Protein AF-A0A109WDZ3-F1 (afdb_monomer)

Nearest PDB structures (foldseek):
  6msr-assembly1_B  TM=7.409E-01  e=5.217E+00  synthetic construct

Structure (mmCIF, N/CA/C/O backbone):
data_AF-A0A109WDZ3-F1
#
_entry.id   AF-A0A109WDZ3-F1
#
loop_
_atom_site.group_PDB
_atom_site.id
_atom_site.type_symbol
_atom_site.label_atom_id
_atom_site.label_alt_id
_atom_site.label_comp_id
_atom_site.label_asym_id
_atom_site.label_entity_id
_atom_site.label_seq_id
_atom_site.pdbx_PDB_ins_code
_atom_site.Cartn_x
_atom_site.Cartn_y
_atom_site.Cartn_z
_atom_site.occupancy
_atom_site.B_iso_or_equiv
_atom_site.auth_seq_id
_atom_site.auth_comp_id
_atom_site.auth_asym_id
_atom_site.auth_atom_id
_atom_site.pdbx_PDB_model_num
ATOM 1 N N . MET A 1 1 ? -14.798 -1.088 -11.226 1.00 61.78 1 MET A N 1
ATOM 2 C CA . MET A 1 1 ? -13.397 -1.363 -10.841 1.00 61.78 1 MET A CA 1
ATOM 3 C C . MET A 1 1 ? -13.394 -2.044 -9.487 1.00 61.78 1 MET A C 1
ATOM 5 O O . MET A 1 1 ? -14.178 -1.643 -8.633 1.00 61.78 1 MET A O 1
ATOM 9 N N . THR A 1 2 ? -12.559 -3.064 -9.306 1.00 83.56 2 THR A N 1
ATOM 10 C CA . THR A 1 2 ? -12.375 -3.739 -8.012 1.00 83.56 2 THR A CA 1
ATOM 11 C C . THR A 1 2 ? -11.608 -2.819 -7.061 1.00 83.56 2 THR A C 1
ATOM 13 O O . THR A 1 2 ? -10.639 -2.188 -7.476 1.00 83.56 2 THR A O 1
ATOM 16 N N . LYS A 1 3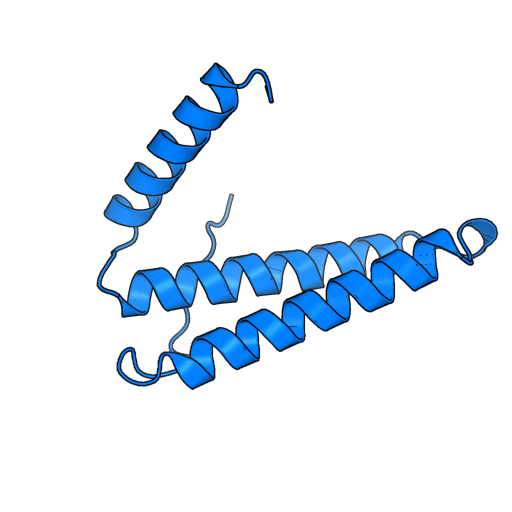 ? -12.049 -2.709 -5.804 1.00 86.25 3 LYS A N 1
ATOM 17 C CA . LYS A 1 3 ? -11.328 -1.964 -4.759 1.00 86.25 3 LYS A CA 1
ATOM 18 C C . LYS A 1 3 ? -10.311 -2.875 -4.065 1.00 86.25 3 LYS A C 1
ATOM 20 O O . LYS A 1 3 ? -10.605 -4.069 -3.948 1.00 86.25 3 LYS A O 1
ATOM 25 N N . PRO A 1 4 ? -9.196 -2.336 -3.537 1.00 90.00 4 PRO A N 1
ATOM 26 C CA . PRO A 1 4 ? -8.291 -3.098 -2.683 1.00 90.00 4 PRO A CA 1
ATOM 27 C C . PRO A 1 4 ? -9.061 -3.760 -1.537 1.00 90.00 4 PRO A C 1
ATOM 29 O O . PRO A 1 4 ? -9.792 -3.089 -0.803 1.00 90.00 4 PRO A O 1
ATOM 32 N N . GLN A 1 5 ? -8.926 -5.079 -1.417 1.00 91.75 5 GLN A N 1
ATOM 33 C CA . GLN A 1 5 ? -9.541 -5.850 -0.343 1.00 91.75 5 GLN A CA 1
ATOM 34 C C . GLN A 1 5 ? -8.497 -6.105 0.743 1.00 91.75 5 GLN A C 1
ATOM 36 O O . GLN A 1 5 ? -7.373 -6.486 0.413 1.00 91.75 5 GLN A O 1
ATOM 41 N N . PRO A 1 6 ? -8.833 -5.887 2.023 1.00 92.50 6 PRO A N 1
ATOM 42 C CA . PRO A 1 6 ? -7.939 -6.248 3.107 1.00 92.50 6 PRO A CA 1
ATOM 43 C C . PRO A 1 6 ? -7.816 -7.772 3.195 1.00 92.50 6 PRO A C 1
ATOM 45 O O . PRO A 1 6 ? -8.776 -8.502 2.940 1.00 92.50 6 PRO A O 1
ATOM 48 N N . CYS A 1 7 ? -6.653 -8.251 3.613 1.00 88.81 7 CYS A N 1
ATOM 49 C CA . CYS A 1 7 ? -6.439 -9.635 4.006 1.00 88.81 7 CYS A CA 1
ATOM 50 C C . CYS A 1 7 ? -5.975 -9.708 5.466 1.00 88.81 7 CYS A C 1
ATOM 52 O O . CYS A 1 7 ? -5.494 -8.731 6.040 1.00 88.81 7 CYS A O 1
ATOM 54 N N . ASN A 1 8 ? -6.131 -10.878 6.082 1.00 81.62 8 ASN A N 1
ATOM 55 C CA . ASN A 1 8 ? -5.751 -11.097 7.475 1.00 81.62 8 ASN A CA 1
ATOM 56 C C . ASN A 1 8 ? -4.299 -11.597 7.581 1.00 81.62 8 ASN A C 1
ATOM 58 O O . ASN A 1 8 ? -4.064 -12.732 7.985 1.00 81.62 8 ASN A O 1
ATOM 62 N N . MET A 1 9 ? -3.339 -10.783 7.123 1.00 82.69 9 MET A N 1
ATOM 63 C CA . MET A 1 9 ? -1.911 -11.140 7.139 1.00 82.69 9 MET A CA 1
ATOM 64 C C . MET A 1 9 ? -1.347 -11.257 8.563 1.00 82.69 9 MET A C 1
ATOM 66 O O . MET A 1 9 ? -0.583 -12.180 8.832 1.00 82.69 9 MET A O 1
ATOM 70 N N . PHE A 1 10 ? -1.736 -10.348 9.465 1.00 82.44 10 PHE A N 1
ATOM 71 C CA . PHE A 1 10 ? -1.257 -10.288 10.850 1.00 82.44 10 PHE A CA 1
ATOM 72 C C . PHE A 1 10 ? -2.376 -9.846 11.806 1.00 82.44 10 PHE A C 1
ATOM 74 O O . PHE A 1 10 ? -3.346 -9.214 11.385 1.00 82.44 10 PHE A O 1
ATOM 81 N N . ASP A 1 11 ? -2.212 -10.125 13.101 1.00 75.94 11 ASP A N 1
ATOM 82 C CA . ASP A 1 11 ? -3.040 -9.544 14.167 1.00 75.94 11 ASP A CA 1
ATOM 83 C C . ASP A 1 11 ? -2.733 -8.035 14.318 1.00 75.94 11 ASP A C 1
ATOM 85 O O . ASP A 1 11 ? -1.605 -7.589 14.097 1.00 75.94 11 ASP A O 1
ATOM 89 N N . VAL A 1 12 ? -3.724 -7.221 14.699 1.00 76.06 12 VAL A N 1
ATOM 90 C CA . VAL A 1 12 ? -3.552 -5.778 14.948 1.00 76.06 12 VAL A CA 1
ATOM 91 C C . VAL A 1 12 ? -2.557 -5.492 16.077 1.00 76.06 12 VAL A C 1
ATOM 93 O O . VAL A 1 12 ? -1.907 -4.447 16.064 1.00 76.06 12 VAL A O 1
ATOM 96 N N . ALA A 1 13 ? -2.412 -6.410 17.041 1.00 79.06 13 ALA A N 1
ATOM 97 C CA . ALA A 1 13 ? -1.511 -6.239 18.181 1.00 79.06 13 ALA A CA 1
ATOM 98 C C . ALA A 1 13 ? -0.019 -6.225 17.791 1.00 79.06 13 ALA A C 1
ATOM 100 O O . ALA A 1 13 ? 0.805 -5.706 18.546 1.00 79.06 13 ALA A O 1
ATOM 101 N N . ASP A 1 14 ? 0.333 -6.754 16.617 1.00 87.56 14 ASP A N 1
ATOM 102 C CA . ASP A 1 14 ? 1.716 -6.866 16.154 1.00 87.56 14 ASP A CA 1
ATOM 103 C C . ASP A 1 14 ? 2.065 -5.771 15.132 1.00 87.56 14 ASP A C 1
ATOM 105 O O . ASP A 1 14 ? 2.224 -6.000 13.931 1.00 87.56 14 ASP A O 1
ATOM 109 N N . GLY A 1 15 ? 2.170 -4.531 15.617 1.00 90.00 15 GLY A N 1
ATOM 110 C CA . GLY A 1 15 ? 2.562 -3.388 14.785 1.00 90.00 15 GLY A CA 1
ATOM 111 C C . GLY A 1 15 ? 3.959 -3.525 14.163 1.00 90.00 15 GLY A C 1
ATOM 112 O O . GLY A 1 15 ? 4.217 -2.944 13.107 1.00 90.00 15 GLY A O 1
ATOM 113 N N . GLU A 1 16 ? 4.852 -4.307 14.779 1.00 93.81 16 GLU A N 1
ATOM 114 C CA . GLU A 1 16 ? 6.190 -4.570 14.244 1.00 93.81 16 GLU A CA 1
ATOM 115 C C . GLU A 1 16 ? 6.122 -5.458 12.994 1.00 93.81 16 GLU A C 1
ATOM 117 O O . GLU A 1 16 ? 6.789 -5.153 12.002 1.00 93.81 16 GLU A O 1
ATOM 122 N N . ALA A 1 17 ? 5.295 -6.510 12.999 1.00 94.06 17 ALA A N 1
ATOM 123 C CA . ALA A 1 17 ? 5.083 -7.358 11.826 1.00 94.06 17 ALA A CA 1
ATOM 124 C C . ALA A 1 17 ? 4.534 -6.564 10.634 1.00 94.06 17 ALA A C 1
ATOM 126 O O . ALA A 1 17 ? 5.069 -6.662 9.526 1.00 94.06 17 ALA A O 1
ATOM 127 N N . TRP A 1 18 ? 3.541 -5.702 10.868 1.00 95.12 18 TRP A N 1
ATOM 128 C CA . TRP A 1 18 ? 3.008 -4.824 9.826 1.00 95.12 18 TRP A CA 1
ATOM 129 C C . TRP A 1 18 ? 4.074 -3.890 9.237 1.00 95.12 18 TRP A C 1
ATOM 131 O O . TRP A 1 18 ? 4.197 -3.781 8.014 1.00 95.12 18 TRP A O 1
ATOM 141 N N . ALA A 1 19 ? 4.871 -3.239 10.092 1.00 95.00 19 ALA A N 1
ATOM 142 C CA . ALA A 1 19 ? 5.939 -2.345 9.652 1.00 95.00 19 ALA A CA 1
ATOM 143 C C . ALA A 1 19 ? 7.028 -3.089 8.861 1.00 95.00 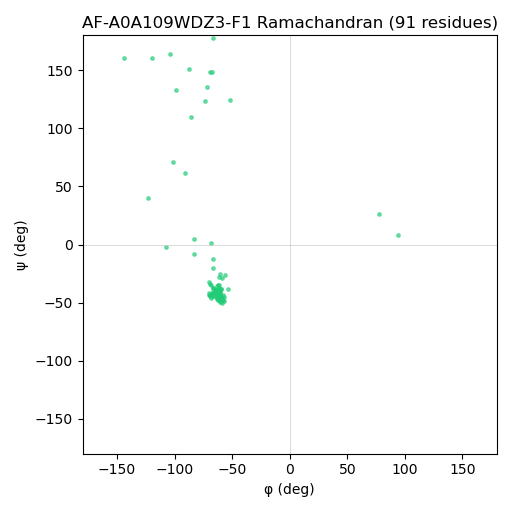19 ALA A C 1
ATOM 145 O O . ALA A 1 19 ? 7.514 -2.569 7.854 1.00 95.00 19 ALA A O 1
ATOM 146 N N . LYS A 1 20 ? 7.388 -4.311 9.278 1.00 95.75 20 LYS A N 1
ATOM 147 C CA . LYS A 1 20 ? 8.345 -5.167 8.563 1.00 95.75 20 LYS A CA 1
ATOM 148 C C . LYS A 1 20 ? 7.839 -5.559 7.178 1.00 95.75 20 LYS A C 1
ATOM 150 O O . LYS A 1 20 ? 8.599 -5.433 6.219 1.00 95.75 20 LYS A O 1
ATOM 155 N N . GLU A 1 21 ? 6.583 -5.985 7.048 1.00 95.88 21 GLU A N 1
ATOM 156 C CA . GLU A 1 21 ? 6.038 -6.383 5.744 1.00 95.88 21 GLU A CA 1
ATOM 157 C C . GLU A 1 21 ? 5.920 -5.180 4.799 1.00 95.88 21 GLU A C 1
ATOM 159 O O . GLU A 1 21 ? 6.326 -5.257 3.638 1.00 95.88 21 GLU A O 1
ATOM 164 N N . LEU A 1 22 ? 5.470 -4.025 5.305 1.00 96.75 22 LEU A N 1
ATOM 165 C CA . LEU A 1 22 ? 5.481 -2.780 4.535 1.00 96.75 22 LEU A CA 1
ATOM 166 C C . LEU A 1 22 ? 6.909 -2.409 4.097 1.00 96.75 22 LEU A C 1
ATOM 168 O O . LEU A 1 22 ? 7.135 -2.082 2.933 1.00 96.75 22 LEU A O 1
ATOM 172 N N . GLY A 1 23 ? 7.881 -2.504 5.010 1.00 97.50 23 GLY A N 1
ATOM 173 C CA . GLY A 1 23 ? 9.298 -2.257 4.742 1.00 97.50 23 GLY A CA 1
ATOM 174 C C . GLY A 1 23 ? 9.873 -3.152 3.646 1.00 97.50 23 GLY A C 1
ATOM 175 O O . GLY A 1 23 ? 10.568 -2.661 2.757 1.00 97.50 23 GLY A O 1
ATOM 176 N N . LYS A 1 24 ? 9.539 -4.444 3.662 1.00 96.88 24 LYS A N 1
ATOM 177 C CA . LYS A 1 24 ? 9.946 -5.420 2.644 1.00 96.88 24 LYS A CA 1
ATOM 178 C C . LYS A 1 24 ? 9.427 -5.044 1.254 1.00 96.88 24 LYS A C 1
ATOM 180 O O . LYS A 1 24 ? 10.218 -4.970 0.317 1.00 96.88 24 LYS A O 1
ATOM 185 N N . HIS A 1 25 ? 8.136 -4.733 1.122 1.00 97.31 25 HIS A N 1
ATOM 186 C CA . HIS A 1 25 ? 7.578 -4.328 -0.171 1.00 97.31 25 HIS A CA 1
ATOM 187 C C . HIS A 1 25 ? 8.133 -2.984 -0.664 1.00 97.31 25 HIS A C 1
ATOM 189 O O . HIS A 1 25 ? 8.399 -2.834 -1.856 1.00 97.31 25 HIS A O 1
ATOM 195 N N . MET A 1 26 ? 8.360 -2.018 0.235 1.00 98.06 26 MET A N 1
ATOM 196 C CA . MET A 1 26 ? 9.028 -0.761 -0.124 1.00 98.06 26 MET A CA 1
ATOM 197 C C . MET A 1 26 ? 10.458 -1.000 -0.615 1.00 98.06 26 MET A C 1
ATOM 199 O O . MET A 1 26 ? 10.866 -0.396 -1.604 1.00 98.06 26 MET A O 1
ATOM 203 N N . TYR A 1 27 ? 11.211 -1.888 0.040 1.00 97.94 27 TYR A N 1
ATOM 204 C CA . TYR A 1 27 ? 12.567 -2.238 -0.380 1.00 97.94 27 TYR A CA 1
ATOM 205 C C . TYR A 1 27 ? 12.590 -2.843 -1.788 1.00 97.94 27 TYR A C 1
ATOM 207 O O . TYR A 1 27 ? 13.407 -2.428 -2.608 1.00 97.94 27 TYR A O 1
ATOM 215 N N . ASP A 1 28 ? 11.676 -3.769 -2.092 1.00 97.31 28 ASP A N 1
ATOM 216 C CA . ASP A 1 28 ? 11.570 -4.357 -3.430 1.00 97.31 28 ASP A CA 1
ATOM 217 C C . ASP A 1 28 ? 11.277 -3.300 -4.502 1.00 97.31 28 ASP A C 1
ATOM 219 O O . ASP A 1 28 ? 11.931 -3.298 -5.542 1.00 97.31 28 ASP A O 1
ATOM 223 N N . VAL A 1 29 ? 10.352 -2.371 -4.238 1.00 98.00 29 VAL A N 1
ATOM 224 C CA . VAL A 1 29 ? 10.050 -1.258 -5.155 1.00 98.00 29 VAL A CA 1
ATOM 225 C C . VAL A 1 29 ? 11.269 -0.361 -5.365 1.00 98.00 29 VAL A C 1
ATOM 227 O O . VAL A 1 29 ? 11.606 -0.049 -6.502 1.00 98.00 29 VAL A O 1
ATOM 230 N N . VAL A 1 30 ? 11.951 0.043 -4.290 1.00 97.81 30 VAL A N 1
ATOM 231 C CA . VAL A 1 30 ? 13.138 0.908 -4.385 1.00 97.81 30 VAL A CA 1
ATOM 232 C C . VAL A 1 30 ? 14.248 0.225 -5.180 1.00 97.81 30 VAL A C 1
ATOM 234 O O . VAL A 1 30 ? 14.840 0.851 -6.057 1.00 97.81 30 VAL A O 1
ATOM 237 N N . ARG A 1 31 ? 14.514 -1.058 -4.910 1.00 96.06 31 ARG A N 1
ATOM 238 C CA . ARG A 1 31 ? 15.517 -1.841 -5.642 1.00 96.06 31 ARG A CA 1
ATOM 239 C C . ARG A 1 31 ? 15.198 -1.890 -7.134 1.00 96.06 31 ARG A C 1
ATOM 241 O O . ARG A 1 31 ? 16.088 -1.655 -7.946 1.00 96.06 31 ARG A O 1
ATOM 248 N N . ASP A 1 32 ? 13.953 -2.193 -7.482 1.00 95.06 32 ASP A N 1
ATOM 249 C CA . ASP A 1 32 ? 13.526 -2.321 -8.871 1.00 95.06 32 ASP A CA 1
ATOM 250 C C . ASP A 1 32 ? 13.587 -0.981 -9.615 1.00 95.06 32 ASP A C 1
ATOM 252 O O . ASP A 1 32 ? 14.103 -0.929 -10.724 1.00 95.06 32 ASP A O 1
ATOM 256 N N . VAL A 1 33 ? 13.151 0.120 -8.992 1.00 95.88 33 VAL A N 1
ATOM 257 C CA . VAL A 1 33 ? 13.240 1.459 -9.599 1.00 95.88 33 VAL A CA 1
ATOM 258 C C . VAL A 1 33 ? 14.695 1.859 -9.852 1.00 95.88 33 VAL A C 1
ATOM 260 O O . VAL A 1 33 ? 15.000 2.370 -10.924 1.00 95.88 33 VAL A O 1
ATOM 263 N N . ILE A 1 34 ? 15.607 1.590 -8.910 1.00 95.56 34 ILE A N 1
ATOM 264 C CA . ILE A 1 34 ? 17.044 1.855 -9.102 1.00 95.56 34 ILE A CA 1
ATOM 265 C C . ILE A 1 34 ? 17.601 1.027 -10.266 1.00 95.56 34 ILE A C 1
ATOM 267 O O . ILE A 1 34 ? 18.382 1.542 -11.062 1.00 95.56 34 ILE A O 1
ATOM 271 N N . TYR A 1 35 ? 17.204 -0.244 -10.380 1.00 92.75 35 TYR A N 1
ATOM 272 C CA . TYR A 1 35 ? 17.603 -1.091 -11.503 1.00 92.75 35 TYR A CA 1
ATOM 273 C C . TYR A 1 35 ? 17.088 -0.536 -12.838 1.00 92.75 35 TYR A C 1
ATOM 275 O O . TYR A 1 35 ? 17.864 -0.389 -13.779 1.00 92.75 35 TYR A O 1
ATOM 283 N N . MET A 1 36 ? 15.805 -0.174 -12.905 1.00 93.25 36 MET A N 1
ATOM 284 C CA . MET A 1 36 ? 15.188 0.379 -14.113 1.00 93.25 36 MET A CA 1
ATOM 285 C C . MET A 1 36 ? 15.817 1.717 -14.526 1.00 93.25 36 MET A C 1
ATOM 287 O O . MET A 1 36 ? 15.977 1.964 -15.715 1.00 93.25 36 MET A O 1
ATOM 291 N N . ASP A 1 37 ? 1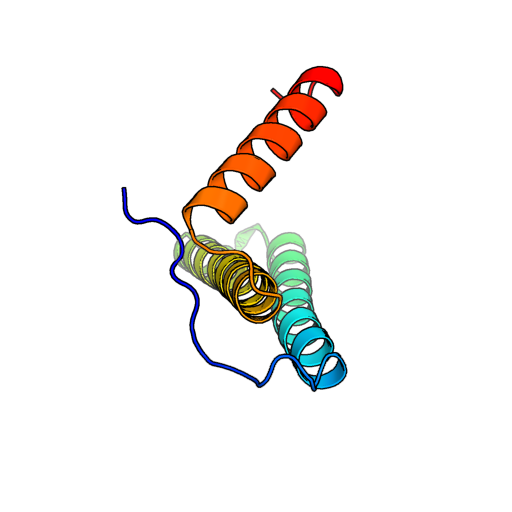6.219 2.560 -13.571 1.00 92.56 37 ASP A N 1
ATOM 292 C CA . ASP A 1 37 ? 16.913 3.828 -13.842 1.00 92.56 37 ASP A CA 1
ATOM 293 C C . ASP A 1 37 ? 18.344 3.603 -14.368 1.00 92.56 37 ASP A C 1
ATOM 295 O O . ASP A 1 37 ? 18.772 4.239 -15.329 1.00 92.56 37 ASP A O 1
ATOM 299 N N . GLN A 1 38 ? 19.077 2.641 -13.792 1.00 92.94 38 GLN A N 1
ATOM 300 C CA . GLN A 1 38 ? 20.440 2.301 -14.225 1.00 92.94 38 GLN A CA 1
ATOM 301 C C . GLN A 1 38 ? 20.492 1.611 -15.593 1.00 92.94 38 GLN A C 1
ATOM 303 O O . GLN A 1 38 ? 21.471 1.774 -16.322 1.00 92.94 38 GLN A O 1
ATOM 308 N N . PHE A 1 39 ? 19.465 0.833 -15.934 1.00 91.81 39 PHE A N 1
ATOM 309 C CA . PHE A 1 39 ? 19.407 0.015 -17.146 1.00 91.81 39 PHE A CA 1
ATOM 310 C C . PHE A 1 39 ? 18.190 0.359 -18.010 1.00 91.81 39 PHE A C 1
ATOM 312 O O . PHE A 1 39 ? 17.563 -0.538 -18.567 1.00 91.81 39 PHE A O 1
ATOM 319 N N . PHE A 1 40 ? 17.856 1.648 -18.136 1.00 85.75 40 PHE A N 1
ATOM 320 C CA . PHE A 1 40 ? 16.643 2.109 -18.825 1.00 85.75 40 PHE A CA 1
ATOM 321 C C . PHE A 1 40 ? 16.497 1.558 -20.254 1.00 85.75 40 PHE A C 1
ATOM 323 O O . PHE A 1 40 ? 15.408 1.145 -20.645 1.00 85.75 40 PHE A O 1
ATOM 330 N N . ASP A 1 41 ? 17.597 1.452 -21.007 1.00 89.75 41 ASP A N 1
ATOM 331 C CA . ASP A 1 41 ? 17.599 0.901 -22.373 1.00 89.75 41 ASP A CA 1
ATOM 332 C C . ASP A 1 41 ? 17.253 -0.604 -22.438 1.00 89.75 41 ASP A C 1
ATOM 334 O O . ASP A 1 41 ? 17.016 -1.143 -23.519 1.00 89.75 41 ASP A O 1
ATOM 338 N N . CYS A 1 42 ? 17.240 -1.294 -21.296 1.00 86.81 42 CYS A N 1
ATOM 339 C CA . CYS A 1 42 ? 16.883 -2.706 -21.156 1.00 86.81 42 CYS A CA 1
ATOM 340 C C . CYS A 1 42 ? 15.517 -2.920 -20.487 1.00 86.81 42 CYS A C 1
ATOM 342 O O . CYS A 1 42 ? 15.115 -4.069 -20.333 1.00 86.81 42 CYS A O 1
ATOM 344 N N . VAL A 1 43 ? 14.825 -1.851 -20.074 1.00 86.50 43 VAL A N 1
ATOM 345 C CA . VAL A 1 43 ? 13.522 -1.945 -19.406 1.00 86.50 43 VAL A CA 1
ATOM 346 C C . VAL A 1 43 ? 12.448 -2.326 -20.415 1.00 86.50 43 VAL A C 1
ATOM 348 O O . VAL A 1 43 ? 12.210 -1.631 -21.404 1.00 86.50 43 VAL A O 1
ATOM 351 N N . GLU A 1 44 ? 11.749 -3.418 -20.133 1.00 89.44 44 GLU A N 1
ATOM 352 C CA . GLU A 1 44 ? 10.624 -3.876 -20.930 1.00 89.44 44 GLU A CA 1
ATOM 353 C C . GLU A 1 44 ? 9.286 -3.571 -20.244 1.00 89.44 44 GLU A C 1
ATOM 355 O O . GLU A 1 44 ? 9.183 -3.360 -19.035 1.00 89.44 44 GLU A O 1
ATOM 360 N N . ARG A 1 45 ? 8.192 -3.643 -21.013 1.00 87.25 45 ARG A N 1
ATOM 361 C CA . ARG A 1 45 ? 6.825 -3.529 -20.464 1.00 87.25 45 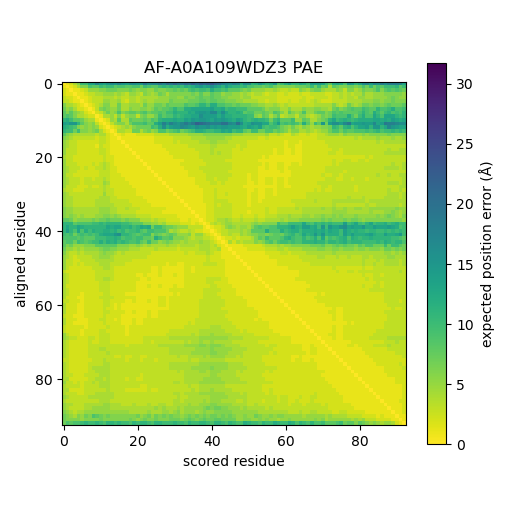ARG A CA 1
ATOM 362 C C . ARG A 1 45 ? 6.536 -4.550 -19.358 1.00 87.25 45 ARG A C 1
ATOM 364 O O . ARG A 1 45 ? 5.651 -4.324 -18.535 1.00 87.25 45 ARG A O 1
ATOM 371 N N . ALA A 1 46 ? 7.231 -5.688 -19.372 1.00 91.06 46 ALA A N 1
ATOM 372 C CA . ALA A 1 46 ? 7.131 -6.699 -18.329 1.00 91.06 46 ALA A CA 1
ATOM 373 C C . ALA A 1 46 ? 7.681 -6.190 -16.984 1.00 91.06 46 ALA A C 1
ATOM 375 O O . ALA A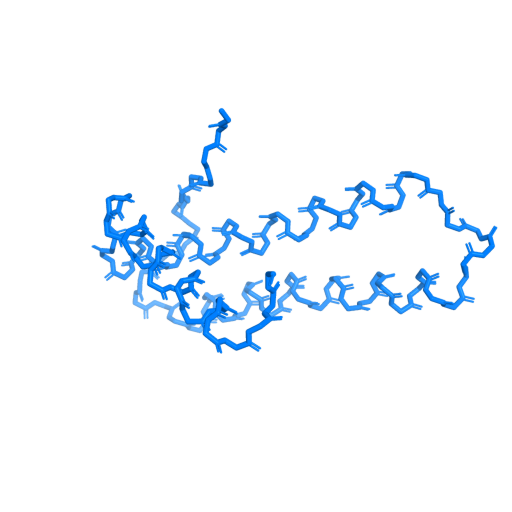 1 46 ? 7.072 -6.468 -15.951 1.00 91.06 46 ALA A O 1
ATOM 376 N N . ASP A 1 47 ? 8.754 -5.395 -16.994 1.00 92.12 47 ASP A N 1
ATOM 377 C CA . ASP A 1 47 ? 9.341 -4.805 -15.786 1.00 92.12 47 ASP A CA 1
ATOM 378 C C . ASP A 1 47 ? 8.416 -3.743 -15.185 1.00 92.12 47 ASP A C 1
ATOM 380 O O . ASP A 1 47 ? 8.154 -3.744 -13.983 1.00 92.12 47 ASP A O 1
ATOM 384 N N . GLU A 1 48 ? 7.830 -2.884 -16.026 1.00 93.62 48 GLU A N 1
ATOM 385 C CA . GLU A 1 48 ? 6.828 -1.902 -15.590 1.00 93.62 48 GLU A CA 1
ATOM 386 C C . GLU A 1 48 ? 5.592 -2.578 -14.977 1.00 93.62 48 GLU A C 1
ATOM 388 O O . GLU A 1 48 ? 5.076 -2.137 -13.946 1.00 93.62 48 GLU A O 1
ATOM 393 N N . ALA A 1 49 ? 5.119 -3.671 -15.587 1.00 95.94 49 ALA A N 1
ATOM 394 C CA . ALA A 1 49 ? 4.000 -4.448 -15.062 1.00 95.94 49 ALA A CA 1
ATOM 395 C C . ALA A 1 49 ? 4.343 -5.105 -13.714 1.00 95.94 49 ALA A C 1
ATOM 397 O O . ALA A 1 49 ? 3.527 -5.064 -12.791 1.00 95.94 49 ALA A O 1
ATOM 398 N N . ALA A 1 50 ? 5.555 -5.652 -13.572 1.00 95.81 50 ALA A N 1
ATOM 399 C CA . ALA A 1 50 ? 6.035 -6.226 -12.318 1.00 95.81 50 ALA A CA 1
ATOM 400 C C . ALA A 1 50 ? 6.157 -5.163 -11.211 1.00 95.81 50 ALA A C 1
ATOM 402 O O . ALA A 1 50 ? 5.758 -5.404 -10.067 1.00 95.81 50 ALA A O 1
ATOM 403 N N . LEU A 1 51 ? 6.643 -3.963 -11.543 1.00 97.12 51 LEU A N 1
ATOM 404 C CA . LEU A 1 51 ? 6.690 -2.833 -10.617 1.00 97.12 51 LEU A CA 1
ATOM 405 C C . LEU A 1 51 ? 5.279 -2.404 -10.184 1.00 97.12 51 LEU A C 1
ATOM 407 O O . LEU A 1 51 ? 5.034 -2.188 -8.994 1.00 97.12 51 LEU A O 1
ATOM 411 N N . ALA A 1 52 ? 4.332 -2.322 -11.122 1.00 97.31 52 ALA A N 1
ATOM 412 C CA . ALA A 1 52 ? 2.941 -1.984 -10.826 1.00 97.31 52 ALA A CA 1
ATOM 413 C C . ALA A 1 52 ? 2.279 -3.013 -9.891 1.00 97.31 52 ALA A C 1
ATOM 415 O O . ALA A 1 52 ? 1.544 -2.638 -8.970 1.00 97.31 52 ALA A O 1
ATOM 416 N N . GLU A 1 53 ? 2.567 -4.305 -10.070 1.00 97.06 53 GLU A N 1
ATOM 417 C CA . GLU A 1 53 ? 2.103 -5.357 -9.163 1.00 97.06 53 GLU A CA 1
ATOM 418 C C . GLU A 1 53 ? 2.691 -5.175 -7.752 1.00 97.06 53 GLU A C 1
ATOM 420 O O . GLU A 1 53 ? 1.951 -5.172 -6.765 1.00 97.06 53 GLU A O 1
ATOM 425 N N . LYS A 1 54 ? 4.000 -4.920 -7.637 1.00 97.62 54 LYS A N 1
ATOM 426 C CA . LYS A 1 54 ? 4.673 -4.668 -6.346 1.00 97.62 54 LYS A CA 1
ATOM 427 C C . LYS A 1 54 ? 4.110 -3.444 -5.618 1.00 97.62 54 LYS A C 1
ATOM 429 O O . LYS A 1 54 ? 3.836 -3.511 -4.418 1.00 97.62 54 LYS A O 1
ATOM 434 N N . LEU A 1 55 ? 3.844 -2.350 -6.333 1.00 98.12 55 LEU A N 1
ATOM 435 C CA . LEU A 1 55 ? 3.156 -1.171 -5.787 1.00 98.12 55 LEU A CA 1
ATOM 436 C C . LEU A 1 55 ? 1.721 -1.496 -5.325 1.00 98.12 55 LEU A C 1
ATOM 438 O O . LEU A 1 55 ? 1.240 -0.978 -4.311 1.00 98.12 55 LEU A O 1
ATOM 442 N N . THR A 1 56 ? 1.035 -2.397 -6.027 1.00 96.25 56 THR A N 1
ATOM 443 C CA . THR A 1 56 ? -0.306 -2.861 -5.639 1.00 96.25 56 THR A CA 1
ATOM 444 C C . THR A 1 56 ? -0.270 -3.702 -4.357 1.00 96.25 56 THR A C 1
ATOM 446 O O . THR A 1 56 ? -1.168 -3.576 -3.516 1.00 96.25 56 THR A O 1
ATOM 449 N N . TYR A 1 57 ? 0.786 -4.490 -4.130 1.00 96.06 57 TYR A N 1
ATOM 450 C CA . TYR A 1 57 ? 0.989 -5.175 -2.848 1.00 96.06 57 TYR A CA 1
ATOM 451 C C . TYR A 1 57 ? 1.145 -4.193 -1.684 1.00 96.06 57 TYR A C 1
ATOM 453 O O . TYR A 1 57 ? 0.509 -4.394 -0.651 1.00 96.06 57 TYR A O 1
ATOM 461 N N . ILE A 1 58 ? 1.874 -3.083 -1.858 1.00 97.44 58 ILE A N 1
ATOM 462 C CA . ILE A 1 58 ? 1.948 -2.019 -0.836 1.00 97.44 58 ILE A CA 1
ATOM 463 C C . ILE A 1 58 ? 0.548 -1.490 -0.509 1.00 97.44 58 ILE A C 1
ATOM 465 O O . ILE A 1 58 ? 0.184 -1.360 0.661 1.00 97.44 58 ILE A O 1
ATOM 469 N N . THR A 1 59 ? -0.276 -1.242 -1.532 1.00 96.12 59 THR A N 1
ATOM 470 C CA . THR A 1 59 ? -1.669 -0.810 -1.329 1.00 96.12 59 THR A CA 1
ATOM 471 C C . THR A 1 59 ? -2.464 -1.848 -0.532 1.00 96.12 59 THR A C 1
ATOM 473 O O . THR A 1 59 ? -3.256 -1.483 0.340 1.00 96.12 59 THR A O 1
ATOM 476 N N . THR A 1 60 ? -2.233 -3.138 -0.781 1.00 95.31 60 THR A N 1
ATOM 477 C CA . THR A 1 60 ? -2.897 -4.242 -0.075 1.00 95.31 60 THR A CA 1
ATOM 478 C C . THR A 1 60 ? -2.448 -4.333 1.382 1.00 95.31 60 THR A C 1
ATOM 480 O O . THR A 1 60 ? -3.306 -4.432 2.259 1.00 95.31 60 THR A O 1
ATOM 483 N N . VAL A 1 61 ? -1.147 -4.220 1.673 1.00 96.00 61 VAL A N 1
ATOM 484 C CA . VAL A 1 61 ? -0.613 -4.173 3.048 1.00 96.00 61 VAL A CA 1
ATOM 485 C C . VAL A 1 61 ? -1.214 -2.995 3.811 1.00 96.00 61 VAL A C 1
ATOM 487 O O . VAL A 1 61 ? -1.784 -3.192 4.880 1.00 96.00 61 VAL A O 1
ATOM 490 N N . CYS A 1 62 ? -1.183 -1.788 3.239 1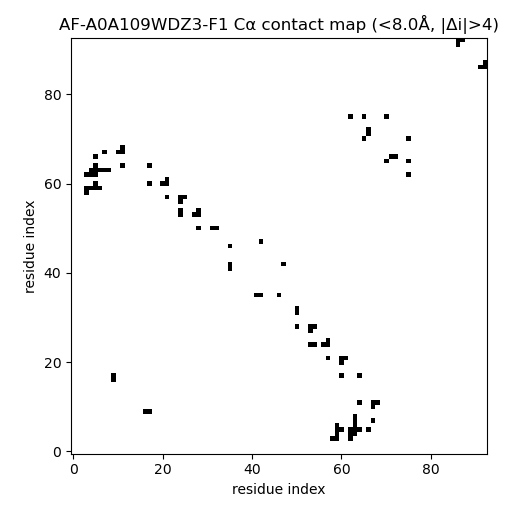.00 96.00 62 CYS A N 1
ATOM 491 C CA . CYS A 1 62 ? -1.758 -0.596 3.866 1.00 96.00 62 CYS A CA 1
ATOM 492 C C . CYS A 1 62 ? -3.268 -0.740 4.103 1.00 96.00 62 CYS A C 1
ATOM 494 O O . CYS A 1 62 ? -3.759 -0.429 5.186 1.00 96.00 62 CYS A O 1
ATOM 496 N N . THR A 1 63 ? -4.013 -1.249 3.116 1.00 95.81 63 THR A N 1
ATOM 497 C CA . THR A 1 63 ? -5.462 -1.482 3.245 1.00 95.81 63 THR A CA 1
ATOM 498 C C . THR A 1 63 ? -5.765 -2.491 4.350 1.00 95.81 63 THR A C 1
ATOM 500 O O . THR A 1 63 ? -6.694 -2.285 5.132 1.00 95.81 63 THR A O 1
ATOM 503 N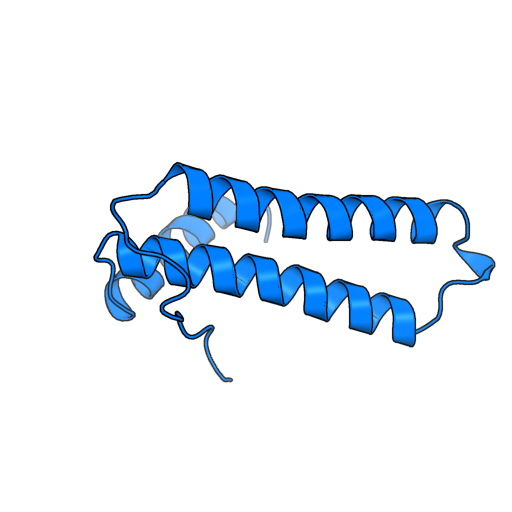 N . SER A 1 64 ? -4.969 -3.558 4.430 1.00 95.31 64 SER A N 1
ATOM 504 C CA . SER A 1 64 ? -5.102 -4.619 5.430 1.00 95.31 64 SER A CA 1
ATOM 505 C C . SER A 1 64 ? -4.772 -4.119 6.830 1.00 95.31 64 SER A C 1
ATOM 507 O O . SER A 1 64 ? -5.543 -4.358 7.753 1.00 95.31 64 SER A O 1
ATOM 509 N N . TRP A 1 65 ? -3.698 -3.343 6.983 1.00 95.81 65 TRP A N 1
ATOM 510 C CA . TRP A 1 65 ? -3.316 -2.773 8.270 1.00 95.81 65 TRP A CA 1
ATOM 511 C C . TRP A 1 65 ? -4.359 -1.772 8.777 1.00 95.81 65 TRP A C 1
ATOM 513 O O . TRP A 1 65 ? -4.780 -1.835 9.928 1.00 95.81 65 TRP A O 1
ATOM 523 N N . ILE A 1 66 ? -4.862 -0.894 7.904 1.00 95.25 66 ILE A N 1
ATOM 524 C CA . ILE A 1 66 ? -5.946 0.035 8.253 1.00 95.25 66 ILE A CA 1
ATOM 525 C C . ILE A 1 66 ? -7.211 -0.735 8.670 1.00 95.25 66 ILE A C 1
ATOM 527 O O . ILE A 1 66 ? -7.867 -0.357 9.640 1.00 95.25 66 ILE A O 1
ATOM 531 N N . ALA A 1 67 ? -7.539 -1.834 7.981 1.00 94.69 67 ALA A N 1
ATOM 532 C CA . ALA A 1 67 ? -8.650 -2.699 8.371 1.00 94.69 67 ALA A CA 1
ATOM 533 C C . ALA A 1 67 ? -8.420 -3.374 9.733 1.00 94.69 67 ALA A C 1
ATOM 535 O O . ALA A 1 67 ? -9.342 -3.409 10.545 1.00 94.69 67 ALA A O 1
ATOM 536 N N . ALA A 1 68 ? -7.200 -3.843 10.013 1.00 94.00 68 ALA A N 1
ATOM 537 C CA . ALA A 1 68 ? -6.826 -4.410 11.307 1.00 94.00 68 ALA A CA 1
ATOM 538 C C . ALA A 1 68 ? -6.974 -3.385 12.446 1.00 94.00 68 ALA A C 1
ATOM 540 O O . ALA A 1 68 ? -7.432 -3.736 13.528 1.00 94.00 68 ALA A O 1
ATOM 541 N N . LEU A 1 69 ? -6.707 -2.099 12.181 1.00 93.75 69 LEU A N 1
ATOM 542 C CA . LEU A 1 69 ? -6.970 -0.985 13.108 1.00 93.75 69 LEU A CA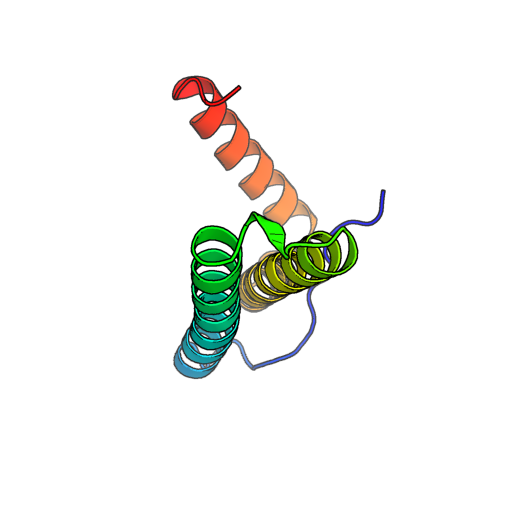 1
ATOM 543 C C . LEU A 1 69 ? -8.471 -0.694 13.333 1.00 93.75 69 LEU A C 1
ATOM 545 O O . LEU A 1 69 ? -8.808 0.239 14.060 1.00 93.75 69 LEU A O 1
ATOM 549 N N . GLY A 1 70 ? -9.375 -1.458 12.711 1.00 93.75 70 GLY A N 1
ATOM 550 C CA . GLY A 1 70 ? -10.824 -1.360 12.895 1.00 93.75 70 GLY A CA 1
ATOM 551 C C . GLY A 1 70 ? -11.548 -0.469 11.884 1.00 93.75 70 GLY A C 1
ATOM 552 O O . GLY A 1 70 ? -12.741 -0.223 12.041 1.00 93.75 70 GLY A O 1
ATOM 553 N N . TYR A 1 71 ? -10.868 0.014 10.840 1.00 95.50 71 TYR A N 1
ATOM 554 C CA . TYR A 1 71 ? -11.506 0.828 9.804 1.00 95.50 71 TYR A CA 1
ATOM 555 C C . TYR A 1 71 ? -12.128 -0.070 8.740 1.00 95.50 71 TYR A C 1
ATOM 557 O O . TYR A 1 71 ? -11.421 -0.674 7.927 1.00 95.50 71 TYR A O 1
ATOM 565 N N . ASP A 1 72 ? -13.456 -0.121 8.704 1.00 95.00 72 ASP A N 1
ATOM 566 C CA . ASP A 1 72 ? -14.201 -0.822 7.660 1.00 95.00 72 ASP A CA 1
ATOM 567 C C . ASP A 1 72 ? -14.046 -0.167 6.269 1.00 95.00 72 ASP A C 1
ATOM 569 O O . ASP A 1 72 ? -13.361 0.843 6.083 1.00 95.00 72 ASP A O 1
ATOM 573 N N . GLU A 1 73 ? -14.657 -0.765 5.244 1.00 94.44 73 GLU A N 1
ATOM 574 C CA . GLU A 1 73 ? -14.547 -0.263 3.870 1.00 94.44 73 GLU A CA 1
ATOM 575 C C . GLU A 1 73 ? -15.096 1.163 3.696 1.00 94.44 73 GLU A C 1
ATOM 577 O O . GLU A 1 73 ? -14.507 1.954 2.953 1.00 94.44 73 GLU A O 1
ATOM 582 N N . ALA A 1 74 ? -16.188 1.512 4.383 1.00 95.56 74 ALA A N 1
ATOM 583 C CA . ALA A 1 74 ? -16.787 2.839 4.290 1.00 95.56 74 ALA A CA 1
ATOM 584 C C . ALA A 1 74 ? -15.861 3.890 4.916 1.00 95.56 74 ALA A C 1
ATOM 586 O O . ALA A 1 74 ? -15.543 4.897 4.278 1.00 95.56 74 ALA A O 1
ATOM 587 N N . MET A 1 75 ? -15.328 3.603 6.106 1.00 97.38 75 MET A N 1
ATOM 588 C CA . MET A 1 75 ? -14.373 4.474 6.790 1.00 97.38 75 MET A CA 1
ATOM 589 C C . MET A 1 75 ? -13.079 4.661 5.988 1.00 97.38 75 MET A C 1
ATOM 591 O O . MET A 1 75 ? -12.542 5.772 5.925 1.00 97.38 75 MET A O 1
ATOM 595 N N . ARG A 1 76 ? -12.581 3.604 5.327 1.00 95.81 76 ARG A N 1
ATOM 596 C CA . ARG A 1 76 ? -11.431 3.706 4.409 1.00 95.81 76 ARG A CA 1
ATOM 597 C C . ARG A 1 76 ? -11.743 4.585 3.197 1.00 95.81 76 ARG A C 1
ATOM 599 O O . ARG A 1 76 ? -10.899 5.384 2.794 1.00 95.81 76 ARG A O 1
ATOM 606 N N . GLY A 1 77 ? -12.956 4.494 2.652 1.00 95.50 77 GLY A N 1
ATOM 607 C CA . GLY A 1 77 ? -13.425 5.380 1.583 1.00 95.50 77 GLY A CA 1
ATOM 608 C C . GLY A 1 77 ? -13.435 6.855 1.997 1.00 95.50 77 GLY A C 1
ATOM 609 O O . GLY A 1 77 ? -12.920 7.708 1.270 1.00 95.50 77 GLY A O 1
ATOM 610 N N . ASP A 1 78 ? -13.942 7.156 3.192 1.00 97.50 78 ASP A N 1
ATOM 611 C CA . ASP A 1 78 ? -13.952 8.516 3.742 1.00 97.50 78 ASP A CA 1
ATOM 612 C C . ASP A 1 78 ? -12.547 9.052 4.036 1.00 97.50 78 ASP A C 1
ATOM 614 O O . ASP A 1 78 ? -12.257 10.227 3.788 1.00 97.50 78 ASP A O 1
ATOM 618 N N . LEU A 1 79 ? -11.641 8.203 4.529 1.00 96.50 79 LEU A N 1
ATOM 619 C CA . LEU A 1 79 ? -10.225 8.545 4.668 1.00 96.50 79 LEU A CA 1
ATOM 620 C C . LEU A 1 79 ? -9.601 8.905 3.318 1.00 96.50 79 LEU A C 1
ATOM 622 O O . LEU A 1 79 ? -8.978 9.962 3.211 1.00 96.50 79 LEU A O 1
ATOM 626 N N . GLN A 1 80 ? -9.808 8.080 2.288 1.00 95.81 80 GLN A N 1
ATOM 627 C CA . GLN A 1 80 ? -9.261 8.336 0.957 1.00 95.81 80 GLN A CA 1
ATOM 628 C C . GLN A 1 80 ? -9.794 9.644 0.368 1.00 95.81 80 GLN A C 1
ATOM 630 O O . GLN A 1 80 ? -9.028 10.423 -0.198 1.00 95.81 80 GLN A O 1
ATOM 635 N N . ARG A 1 81 ? -11.091 9.927 0.535 1.00 97.25 81 ARG A N 1
ATOM 636 C CA . ARG A 1 81 ? -11.694 11.194 0.104 1.00 97.25 81 ARG A CA 1
ATOM 637 C C . ARG A 1 81 ? -11.008 12.395 0.761 1.00 97.25 81 ARG A C 1
ATOM 639 O O . ARG A 1 81 ? -10.586 13.300 0.045 1.00 97.25 81 ARG A O 1
ATOM 646 N N . ARG A 1 82 ? -10.804 12.362 2.084 1.00 97.75 82 ARG A N 1
ATOM 647 C CA . ARG A 1 82 ? -10.089 13.425 2.817 1.00 97.75 82 ARG A CA 1
ATOM 648 C C . ARG A 1 82 ? -8.636 13.585 2.363 1.00 97.75 82 ARG A C 1
ATOM 650 O O . ARG A 1 82 ? -8.138 14.703 2.279 1.00 97.75 82 ARG A O 1
ATOM 657 N N . VAL A 1 83 ? -7.932 12.486 2.081 1.00 97.31 83 VAL A N 1
ATOM 658 C CA . VAL A 1 83 ? -6.560 12.539 1.540 1.00 97.31 83 VAL A CA 1
ATOM 659 C C . VAL A 1 83 ? -6.547 13.172 0.147 1.00 97.31 83 VAL A C 1
ATOM 661 O O . VAL A 1 83 ? -5.703 14.021 -0.128 1.00 97.31 83 VAL A O 1
ATOM 664 N N . ASN A 1 84 ? -7.508 12.825 -0.712 1.00 97.25 84 ASN A N 1
ATOM 665 C CA . ASN A 1 84 ? -7.632 13.409 -2.046 1.00 97.25 84 ASN A CA 1
ATOM 666 C C . ASN A 1 84 ? -7.936 14.912 -1.991 1.00 97.25 84 ASN A C 1
ATOM 668 O O . ASN A 1 84 ? -7.340 15.668 -2.750 1.00 97.25 84 ASN A O 1
ATOM 672 N N . GLU A 1 85 ? -8.820 15.354 -1.092 1.00 98.19 85 GLU A N 1
ATOM 673 C CA . GLU A 1 85 ? -9.097 16.780 -0.848 1.00 98.19 85 GLU A CA 1
ATOM 674 C C . GLU A 1 85 ? -7.809 17.531 -0.467 1.00 98.19 85 GLU A C 1
ATOM 676 O O . GLU A 1 85 ? -7.453 18.502 -1.131 1.00 98.19 85 GLU A O 1
ATOM 681 N N . LYS A 1 86 ? -7.024 17.007 0.486 1.00 98.12 86 LYS A N 1
ATOM 682 C CA . LYS A 1 86 ? -5.717 17.583 0.862 1.00 98.12 86 LYS A CA 1
ATOM 683 C C . LYS A 1 86 ? -4.720 17.628 -0.298 1.00 98.12 86 LYS A C 1
ATOM 685 O O . LYS A 1 86 ? -3.948 18.573 -0.421 1.00 98.12 86 LYS A O 1
ATOM 690 N N . ASN A 1 87 ? -4.696 16.602 -1.144 1.00 97.94 87 ASN A N 1
ATOM 691 C CA . ASN A 1 87 ? -3.818 16.569 -2.314 1.00 97.94 87 ASN A CA 1
ATOM 692 C C . ASN A 1 87 ? -4.250 17.588 -3.385 1.00 97.94 87 ASN A C 1
ATOM 694 O O . ASN A 1 87 ? -3.388 18.185 -4.026 1.00 97.94 87 ASN A O 1
ATOM 698 N N . LYS A 1 88 ? -5.557 17.849 -3.539 1.00 97.50 88 L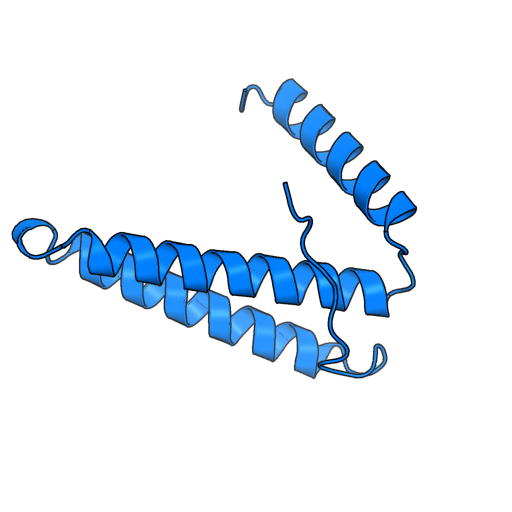YS A N 1
ATOM 699 C CA . LYS A 1 88 ? -6.074 18.934 -4.395 1.00 97.50 88 LYS A CA 1
ATOM 700 C C . LYS A 1 88 ? -5.676 20.307 -3.867 1.00 97.50 88 LYS A C 1
ATOM 702 O O . LYS A 1 88 ? -5.201 21.129 -4.637 1.00 97.50 88 LYS A O 1
ATOM 707 N N . GLU A 1 89 ? -5.798 20.533 -2.561 1.00 97.88 89 GLU A N 1
ATOM 708 C CA . GLU A 1 89 ? -5.359 21.782 -1.917 1.00 97.88 89 GLU A CA 1
ATOM 709 C C . GLU A 1 89 ? -3.859 22.053 -2.116 1.00 97.88 89 GLU A C 1
ATOM 711 O O . GLU A 1 89 ? -3.437 23.206 -2.169 1.00 97.88 89 GLU A O 1
ATOM 716 N N . ARG A 1 90 ? -3.050 20.996 -2.263 1.00 97.81 90 ARG A N 1
ATOM 717 C CA . ARG A 1 90 ? -1.608 21.076 -2.552 1.00 97.81 90 ARG A CA 1
ATOM 718 C C . ARG A 1 90 ? -1.268 21.252 -4.036 1.00 97.81 90 ARG A C 1
ATOM 720 O O . ARG A 1 90 ? -0.099 21.462 -4.343 1.00 97.81 90 ARG A O 1
ATOM 727 N N . GLY A 1 91 ? -2.241 21.151 -4.944 1.00 97.06 91 GLY A N 1
ATOM 728 C CA . GLY A 1 91 ? -2.018 21.259 -6.391 1.00 97.06 91 GLY A CA 1
ATOM 729 C C . GLY A 1 91 ? -1.429 20.004 -7.048 1.00 97.06 91 GLY A C 1
ATOM 730 O O . GLY A 1 91 ? -0.756 20.115 -8.066 1.00 97.06 91 GLY A O 1
ATOM 731 N N . TYR A 1 92 ? -1.646 18.811 -6.479 1.00 92.69 92 TYR A N 1
ATOM 732 C CA . TYR A 1 92 ? -1.219 17.538 -7.089 1.00 92.69 92 TYR A CA 1
ATOM 733 C C . TYR A 1 92 ? -2.201 16.992 -8.147 1.00 92.69 92 TYR A C 1
ATOM 735 O O . TYR A 1 92 ? -2.007 15.876 -8.628 1.00 92.69 92 TYR A O 1
ATOM 743 N N . PHE A 1 93 ? -3.254 17.748 -8.479 1.00 87.50 93 PHE A N 1
ATOM 744 C CA . PHE A 1 93 ? -4.289 17.420 -9.465 1.00 87.50 93 PHE A CA 1
ATOM 745 C C . PHE A 1 93 ? -4.499 18.571 -10.442 1.00 87.50 93 PHE A C 1
ATOM 747 O O . PHE A 1 93 ? -4.364 19.734 -9.997 1.00 87.50 93 PHE A O 1
#

pLDDT: mean 93.22, std 5.96, range [61.78, 98.19]

Secondary structure (DSSP, 8-state):
-PPPPP---S-TT-HHHHHHHHHHHHHHHHHHHHHHHHTGGG--HHHHHHHHHHHHHHHHHHHHHHHHTT--HHHHHHHHHHHHHHHHHTT--

Solvent-accessible surface area (backbone atoms only — not comparable to full-atom values): 5394 Å² total; per-residue (Å²): 133,88,72,87,65,61,60,87,85,68,63,64,88,45,59,64,59,54,52,50,53,51,49,51,44,50,48,54,51,53,54,50,52,54,49,44,67,76,40,50,96,74,60,48,75,66,55,57,51,53,49,52,51,47,54,47,47,47,53,32,51,54,46,15,52,47,37,50,76,68,42,50,73,66,56,47,51,55,51,50,52,54,51,50,53,55,39,48,78,70,60,80,108

Sequence (93 aa):
MTKPQPCNMFDVADGEAWAKELGKHMYDVVRDVIYMDQFFDCVERADEAALAEKLTYITTVCTSWIAALGYDEAMRGDLQRRVNEKNKERGYF

Radius of gyration: 15.8 Å; Cα contacts (8 Å, |Δi|>4): 53; chains: 1; bounding box: 37×33×41 Å

Mean predicted aligned error: 3.87 Å

Foldseek 3Di:
DDDQDEDCPDALVCVVVLVVVLVVLVVVLVVLVVVCVVPVVPDDPVSVVVSVVSVVVNVRSVNNNVVSVVQDPVNVVVVVVVVVVVCVVVVVD